Protein AF-A0A8D0L3N1-F1 (afdb_monomer)

Foldseek 3Di:
DDDDDDDDDDPLNVLLVVLVVVVVVCVVPVPDDDDQNAQEKEFECEQFWKWKDFPPDPHTDIHHHGDMDRDDDPDPPDFRKMWMATVVVPPRQTWDIDGLPDFDWDWTWDDDPQKIWIWIWGWDDPDPRHIYIYTHGDDIDHDPPDPDD

Secondary structure (DSSP, 8-state):
-PPPPP----HHHHHHHHHHHHHHHHTT-TTSPPP--SSEEEEEESSS-EEEEETTS---EEE-TT-EEEE--S-SSS--EEEEEEGGGSS--PPPPEESSS-EEEEEEEEETTEEEEEEEEEEE-SSS-EEEEEEEEEEEE-------

Nearest PDB structures (foldseek):
  7u8t-assembly1_B  TM=8.842E-01  e=2.466E-05  Thermochaetoides thermophila
  7u8t-assembly1_A  TM=8.889E-01  e=5.970E-05  Thermochaetoides thermophila
  2i0w-assembly1_A  TM=4.394E-01  e=1.427E-01  Solanum lycopersicum
  1du5-assembly1_B  TM=3.807E-01  e=7.036E-02  Zea mays
  1aun-assembly1_A  TM=4.081E-01  e=2.426E-01  Nicotiana tabacum

Organism: Sphenodon punctatus (NCBI:txid8508)

Mean predicted aligned error: 6.98 Å

Structure (mmCIF, N/CA/C/O backbone):
data_AF-A0A8D0L3N1-F1
#
_entry.id   AF-A0A8D0L3N1-F1
#
loop_
_atom_site.group_PDB
_atom_site.id
_atom_site.type_symbol
_atom_site.label_atom_id
_atom_site.label_alt_id
_atom_site.label_comp_id
_atom_site.label_asym_id
_atom_site.label_entity_id
_atom_site.label_seq_id
_atom_site.pdbx_PDB_ins_code
_atom_site.Cartn_x
_atom_site.Cartn_y
_atom_site.Cartn_z
_atom_site.occupancy
_atom_site.B_iso_or_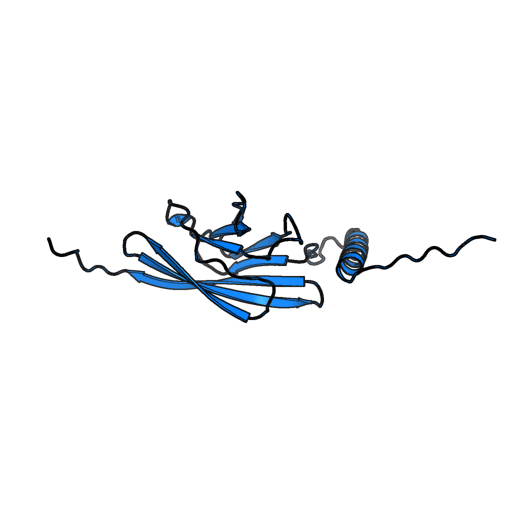equiv
_atom_site.auth_seq_id
_atom_site.auth_comp_id
_atom_site.auth_asym_id
_atom_site.auth_atom_id
_atom_site.pdbx_PDB_model_num
ATOM 1 N N . MET A 1 1 ? 24.326 11.631 -42.834 1.00 70.62 1 MET A N 1
ATOM 2 C CA . MET A 1 1 ? 24.938 11.198 -41.561 1.00 70.62 1 MET A CA 1
ATOM 3 C C . MET A 1 1 ? 23.772 10.957 -40.615 1.00 70.62 1 MET A C 1
ATOM 5 O O . MET A 1 1 ? 22.919 11.829 -40.558 1.00 70.62 1 MET A O 1
ATOM 9 N N . LEU A 1 2 ? 23.622 9.756 -40.051 1.00 72.94 2 LEU A N 1
ATOM 10 C CA . LEU A 1 2 ? 22.527 9.443 -39.121 1.00 72.94 2 LEU A CA 1
ATOM 11 C C . LEU A 1 2 ? 22.964 9.855 -37.717 1.00 72.94 2 LEU A C 1
ATOM 13 O O . LEU A 1 2 ? 24.006 9.391 -37.255 1.00 72.94 2 LEU A O 1
ATOM 17 N N . ASP A 1 3 ? 22.186 10.719 -37.072 1.00 82.12 3 ASP A N 1
ATOM 18 C CA . ASP A 1 3 ? 22.463 11.147 -35.706 1.00 82.12 3 ASP A CA 1
ATOM 19 C C . ASP A 1 3 ? 22.132 10.024 -34.710 1.00 82.12 3 ASP A C 1
ATOM 21 O O . ASP A 1 3 ? 21.130 9.319 -34.878 1.00 82.12 3 ASP A O 1
ATOM 25 N N . PRO A 1 4 ? 22.959 9.824 -33.671 1.00 84.31 4 PRO A N 1
ATOM 26 C CA . PRO A 1 4 ? 22.694 8.813 -32.660 1.00 84.31 4 PRO A CA 1
ATOM 27 C C . PRO A 1 4 ? 21.462 9.178 -31.823 1.00 84.31 4 PRO A C 1
ATOM 29 O O . PRO A 1 4 ? 21.308 10.310 -31.364 1.00 84.31 4 PRO A O 1
ATOM 32 N N . ILE A 1 5 ? 20.608 8.183 -31.575 1.00 88.25 5 ILE A N 1
ATOM 33 C CA . ILE A 1 5 ? 19.487 8.274 -30.635 1.00 88.25 5 ILE A CA 1
ATOM 34 C C . ILE A 1 5 ? 19.916 7.619 -29.323 1.00 88.25 5 ILE A C 1
ATOM 36 O O . ILE A 1 5 ? 20.325 6.458 -29.307 1.00 88.25 5 ILE A O 1
ATOM 40 N N . PHE A 1 6 ? 19.787 8.353 -28.220 1.00 87.06 6 PHE A N 1
ATOM 41 C CA . PHE A 1 6 ? 20.043 7.843 -26.876 1.00 87.06 6 PHE A CA 1
ATOM 42 C C . PHE A 1 6 ? 18.724 7.561 -26.162 1.00 87.06 6 PHE A C 1
ATOM 44 O O . PHE A 1 6 ? 17.829 8.406 -26.136 1.00 87.06 6 PHE A O 1
ATOM 51 N N . ILE A 1 7 ? 18.616 6.378 -25.557 1.00 87.25 7 ILE A N 1
ATOM 52 C CA . ILE A 1 7 ? 17.466 5.970 -24.747 1.00 87.25 7 ILE A CA 1
ATOM 53 C C . ILE A 1 7 ? 17.977 5.654 -23.344 1.00 87.25 7 ILE A C 1
ATOM 55 O O . ILE A 1 7 ? 18.893 4.851 -23.183 1.00 87.25 7 ILE A O 1
ATOM 59 N N . ASN A 1 8 ? 17.375 6.280 -22.334 1.00 87.06 8 ASN A N 1
ATOM 60 C CA . ASN A 1 8 ? 17.705 6.051 -20.931 1.00 87.06 8 ASN A CA 1
ATOM 61 C C . ASN A 1 8 ? 16.582 5.263 -20.255 1.00 87.06 8 ASN A C 1
ATOM 63 O O . ASN A 1 8 ? 15.412 5.627 -20.370 1.00 87.06 8 ASN A O 1
ATOM 67 N N . PHE A 1 9 ? 16.945 4.220 -19.509 1.00 87.50 9 PHE A N 1
ATOM 68 C CA . PHE A 1 9 ? 16.006 3.417 -18.731 1.00 87.50 9 PHE A CA 1
ATOM 69 C C . PHE A 1 9 ? 16.236 3.644 -17.239 1.00 87.50 9 PHE A C 1
ATOM 71 O O . PHE A 1 9 ? 17.346 3.484 -16.737 1.00 87.50 9 PHE A O 1
ATOM 78 N N . GLY A 1 10 ? 15.174 4.008 -16.522 1.00 88.56 10 GLY A N 1
ATOM 79 C CA . GLY A 1 10 ? 15.195 4.069 -15.063 1.00 88.56 10 GLY A CA 1
ATOM 80 C C . GLY A 1 10 ? 15.039 2.685 -14.430 1.00 88.56 10 GLY A C 1
ATOM 81 O O . GLY A 1 10 ? 14.506 1.763 -15.048 1.00 88.56 10 GLY A O 1
ATOM 82 N N . GLN A 1 11 ? 15.422 2.562 -13.159 1.00 87.56 11 GLN A N 1
ATOM 83 C CA . GLN A 1 11 ? 15.322 1.320 -12.377 1.00 87.56 11 GLN A CA 1
ATOM 84 C C . GLN A 1 11 ? 13.919 0.681 -12.398 1.00 87.56 11 GLN A C 1
ATOM 86 O O . GLN A 1 11 ? 13.795 -0.536 -12.488 1.00 87.56 11 GLN A O 1
ATOM 91 N N . HIS A 1 12 ? 12.862 1.500 -12.394 1.00 87.69 12 HIS A N 1
ATOM 92 C CA . HIS A 1 12 ? 11.472 1.043 -12.473 1.00 87.69 12 HIS A CA 1
ATOM 93 C C . HIS A 1 12 ? 11.146 0.403 -13.827 1.00 87.69 12 HIS A C 1
ATOM 95 O O . HIS A 1 12 ? 10.480 -0.622 -13.877 1.00 87.69 12 HIS A O 1
ATOM 101 N N . ALA A 1 13 ? 11.659 0.963 -14.928 1.00 89.94 13 ALA A N 1
ATOM 102 C CA . ALA A 1 13 ? 11.465 0.390 -16.258 1.00 89.94 13 ALA A CA 1
ATOM 103 C C . ALA A 1 13 ? 12.207 -0.947 -16.396 1.00 89.94 13 ALA A C 1
ATOM 105 O O . ALA A 1 13 ? 11.652 -1.910 -16.922 1.00 89.94 13 ALA A O 1
ATOM 106 N N . VAL A 1 14 ? 13.437 -1.020 -15.874 1.00 91.56 14 VAL A N 1
ATOM 107 C CA . VAL A 1 14 ? 14.222 -2.264 -15.840 1.00 91.56 14 VAL A CA 1
ATOM 108 C C . VAL A 1 14 ? 13.497 -3.336 -15.027 1.00 91.56 14 VAL A C 1
ATOM 110 O O . VAL A 1 14 ? 13.390 -4.471 -15.484 1.00 91.56 14 VAL A O 1
ATOM 113 N N . HIS A 1 15 ? 12.953 -2.975 -13.862 1.00 91.69 15 HIS A N 1
ATOM 114 C CA . HIS A 1 15 ? 12.169 -3.887 -13.036 1.00 91.69 15 HIS A CA 1
ATOM 115 C C . HIS A 1 15 ? 10.951 -4.433 -13.778 1.00 91.69 15 HIS A C 1
ATOM 117 O O . HIS A 1 15 ? 10.820 -5.647 -13.891 1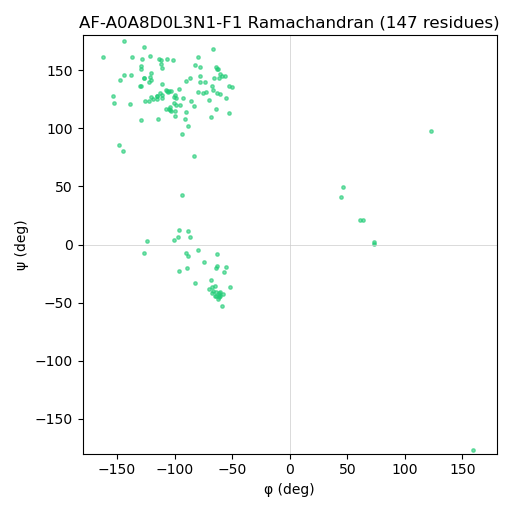.00 91.69 15 HIS A O 1
ATOM 123 N N . SER A 1 16 ? 10.111 -3.563 -14.349 1.00 92.06 16 SER A N 1
ATOM 124 C CA . SER A 1 16 ? 8.914 -3.990 -15.080 1.00 92.06 16 SER A CA 1
ATOM 125 C C . SER A 1 16 ? 9.243 -4.933 -16.239 1.00 92.06 16 SER A C 1
ATOM 127 O O . SER A 1 16 ? 8.558 -5.937 -16.421 1.00 92.06 16 SER A O 1
ATOM 129 N N . LEU A 1 17 ? 10.303 -4.647 -17.006 1.00 93.69 17 LEU A N 1
ATOM 130 C CA . LEU A 1 17 ? 10.747 -5.518 -18.099 1.00 93.69 17 LEU A CA 1
ATOM 131 C C . LEU A 1 17 ? 11.242 -6.871 -17.582 1.00 93.69 17 LEU A C 1
ATOM 133 O O . LEU A 1 17 ? 10.872 -7.909 -18.127 1.00 93.69 17 LEU A O 1
ATOM 137 N N . ASN A 1 18 ? 12.045 -6.870 -16.519 1.00 92.56 18 ASN A N 1
ATOM 138 C CA . ASN A 1 18 ? 12.545 -8.098 -15.915 1.00 92.56 18 ASN A CA 1
ATOM 139 C C . ASN A 1 18 ? 11.400 -8.966 -15.366 1.00 92.56 18 ASN A C 1
ATOM 141 O O . ASN A 1 18 ? 11.344 -10.156 -15.668 1.00 92.56 18 ASN A O 1
ATOM 145 N N . THR A 1 19 ? 10.457 -8.381 -14.622 1.00 92.88 19 THR A N 1
ATOM 146 C CA . THR A 1 1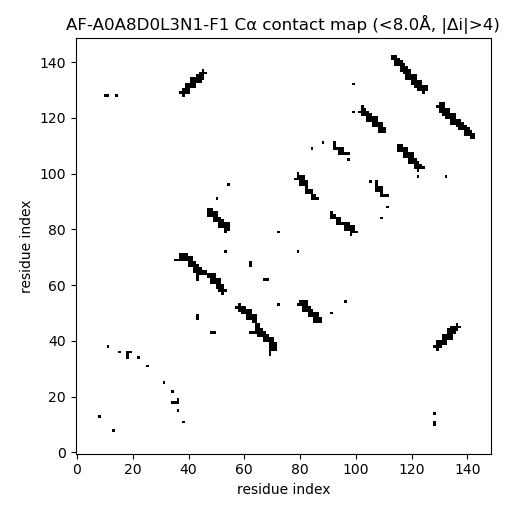9 ? 9.302 -9.111 -14.079 1.00 92.88 19 THR A CA 1
ATOM 147 C C . THR A 1 19 ? 8.390 -9.626 -15.195 1.00 92.88 19 THR A C 1
ATOM 149 O O . THR A 1 19 ? 7.893 -10.743 -15.102 1.00 92.88 19 THR A O 1
ATOM 152 N N . ALA A 1 20 ? 8.226 -8.885 -16.298 1.00 93.88 20 ALA A N 1
ATOM 153 C CA . ALA A 1 20 ? 7.482 -9.363 -17.466 1.00 93.88 20 ALA A CA 1
ATOM 154 C C . ALA A 1 20 ? 8.143 -10.587 -18.127 1.00 93.88 20 ALA A C 1
ATOM 156 O O . ALA A 1 20 ? 7.451 -11.536 -18.498 1.00 93.88 20 ALA A O 1
ATOM 157 N N . ILE A 1 21 ? 9.476 -10.598 -18.242 1.00 94.31 21 ILE A N 1
ATOM 158 C CA . ILE A 1 21 ? 10.222 -11.763 -18.744 1.00 94.31 21 ILE A CA 1
ATOM 159 C C . ILE A 1 21 ? 10.049 -12.958 -17.798 1.00 94.31 21 ILE A C 1
ATOM 161 O O . ILE A 1 21 ? 9.788 -14.065 -18.266 1.00 94.31 21 ILE A O 1
ATOM 165 N N . GLN A 1 22 ? 10.145 -12.744 -16.482 1.00 92.69 22 GLN A N 1
ATOM 166 C CA . GLN A 1 22 ? 9.931 -13.802 -15.487 1.00 92.69 22 GLN A CA 1
ATOM 167 C C . GLN A 1 22 ? 8.509 -14.369 -15.561 1.00 92.69 22 GLN A C 1
ATOM 169 O O . GLN A 1 22 ? 8.341 -15.584 -15.602 1.00 92.69 22 GLN A O 1
ATOM 174 N N . ALA A 1 23 ? 7.494 -13.509 -15.664 1.00 93.06 23 ALA A N 1
ATOM 175 C CA . ALA A 1 23 ? 6.102 -13.924 -15.814 1.00 93.06 23 ALA A CA 1
ATOM 176 C C . ALA A 1 23 ? 5.885 -14.747 -17.092 1.00 93.06 23 ALA A C 1
ATOM 178 O O . ALA A 1 23 ? 5.208 -15.771 -17.073 1.00 93.06 23 ALA A O 1
ATOM 179 N N . TRP A 1 24 ? 6.519 -14.349 -18.201 1.00 93.75 24 TRP A N 1
ATOM 180 C CA . TRP A 1 24 ? 6.479 -15.127 -19.438 1.00 93.75 24 TRP A CA 1
ATOM 181 C C . TRP A 1 24 ? 7.095 -16.521 -19.269 1.00 93.75 24 TRP A C 1
ATOM 183 O O . TRP A 1 24 ? 6.555 -17.503 -19.776 1.00 93.75 24 TRP A O 1
ATOM 193 N N . GLN A 1 25 ? 8.216 -16.618 -18.553 1.00 92.00 25 GLN A N 1
ATOM 194 C CA . GLN A 1 25 ? 8.879 -17.892 -18.268 1.00 92.00 25 GLN A CA 1
ATOM 195 C C . GLN A 1 25 ? 8.047 -18.777 -17.329 1.00 92.00 25 GLN A C 1
ATOM 197 O O . GLN A 1 25 ? 7.984 -19.988 -17.540 1.00 92.00 25 GLN A O 1
ATOM 202 N N . GLN A 1 26 ? 7.354 -18.188 -16.349 1.00 93.12 26 GLN A N 1
ATOM 203 C CA . GLN A 1 26 ? 6.475 -18.910 -15.421 1.00 93.12 26 GLN A CA 1
ATOM 204 C C . GLN A 1 26 ? 5.277 -19.584 -16.095 1.00 93.12 26 GLN A C 1
ATOM 206 O O . GLN A 1 26 ? 4.753 -20.548 -15.548 1.00 93.12 26 GLN A O 1
ATOM 211 N N . ASN A 1 27 ? 4.895 -19.193 -17.316 1.00 89.00 27 ASN A N 1
ATOM 212 C CA . ASN A 1 27 ? 3.901 -19.946 -18.093 1.00 89.00 27 ASN A CA 1
ATOM 213 C C . ASN A 1 27 ? 4.289 -21.428 -18.291 1.00 89.00 27 ASN A C 1
ATOM 215 O O . ASN A 1 27 ? 3.432 -22.248 -18.608 1.00 89.00 27 ASN A O 1
ATOM 219 N N . GLN A 1 28 ? 5.571 -21.775 -18.124 1.00 91.25 28 GLN A N 1
ATOM 220 C CA . GLN A 1 28 ? 6.080 -23.147 -18.196 1.00 91.25 28 GLN A CA 1
ATOM 221 C C . GLN A 1 28 ? 6.078 -23.884 -16.842 1.00 91.25 28 GLN A C 1
ATOM 223 O O . GLN A 1 28 ? 6.371 -25.075 -16.815 1.00 91.25 28 GLN A O 1
ATOM 228 N N . CYS A 1 29 ? 5.780 -23.199 -15.733 1.00 91.25 29 CYS A N 1
ATOM 229 C CA . CYS A 1 29 ? 5.791 -23.740 -14.370 1.00 91.25 29 CYS A CA 1
ATOM 230 C C . CYS A 1 29 ? 4.664 -23.102 -13.529 1.00 91.25 29 CYS A C 1
ATOM 232 O O . CYS A 1 29 ? 4.915 -22.154 -12.779 1.00 91.25 29 CYS A O 1
ATOM 234 N N . PRO A 1 30 ? 3.413 -23.581 -13.666 1.00 83.31 30 PRO A N 1
ATOM 235 C CA . PRO A 1 30 ? 2.257 -23.012 -12.972 1.00 83.31 30 PRO A CA 1
ATOM 236 C C . PRO A 1 30 ? 2.312 -23.136 -11.443 1.00 83.31 30 PRO A C 1
ATOM 238 O O . PRO A 1 30 ? 1.602 -22.410 -10.756 1.00 83.31 30 PRO A O 1
ATOM 241 N N . GLU A 1 31 ? 3.124 -24.051 -10.904 1.00 90.56 31 GLU A N 1
ATOM 242 C CA . GLU A 1 31 ? 3.304 -24.234 -9.458 1.00 90.56 31 GLU A CA 1
ATOM 243 C C . GLU A 1 31 ? 4.265 -23.215 -8.824 1.00 90.56 31 GLU A C 1
ATOM 245 O O . GLU A 1 31 ? 4.463 -23.234 -7.608 1.00 90.56 31 GLU A O 1
ATOM 250 N N . ALA A 1 32 ? 4.898 -22.353 -9.626 1.00 89.25 32 ALA A N 1
ATOM 251 C CA . ALA A 1 32 ? 5.802 -21.329 -9.122 1.00 89.25 32 ALA A CA 1
ATOM 252 C C . ALA A 1 32 ? 5.073 -20.295 -8.243 1.00 89.25 32 ALA A C 1
ATOM 254 O O . ALA A 1 32 ? 3.885 -20.026 -8.412 1.00 89.25 32 ALA A O 1
ATOM 255 N N . GLU A 1 33 ? 5.811 -19.682 -7.313 1.00 86.75 33 GLU A N 1
ATOM 256 C CA . GLU A 1 33 ? 5.286 -18.602 -6.472 1.00 86.75 33 GLU A CA 1
ATOM 257 C C . GLU A 1 33 ? 4.826 -17.397 -7.310 1.00 86.75 33 GLU A C 1
ATOM 259 O O . GLU A 1 33 ? 5.414 -17.067 -8.347 1.00 86.75 33 GLU A O 1
ATOM 264 N N . GLU A 1 34 ? 3.779 -16.719 -6.833 1.00 86.88 34 GLU A N 1
ATOM 265 C CA . GLU A 1 34 ? 3.219 -15.540 -7.491 1.00 86.88 34 GLU A CA 1
ATOM 266 C C . GLU A 1 34 ? 4.242 -14.395 -7.544 1.00 86.88 34 GLU A C 1
ATOM 268 O O . GLU A 1 34 ? 4.839 -14.009 -6.535 1.00 86.88 34 GLU A O 1
ATOM 273 N N . LEU A 1 35 ? 4.421 -13.810 -8.731 1.00 89.75 35 LEU A N 1
ATOM 274 C CA . LEU A 1 35 ? 5.288 -12.650 -8.911 1.00 89.75 35 LEU A CA 1
ATOM 275 C C . LEU A 1 35 ? 4.620 -11.359 -8.434 1.00 89.75 35 LEU A C 1
ATOM 277 O O . LEU A 1 35 ? 3.458 -11.068 -8.724 1.00 89.75 35 LEU A O 1
ATOM 281 N N . VAL A 1 36 ? 5.423 -10.514 -7.790 1.00 91.19 36 VAL A N 1
ATOM 282 C CA . VAL A 1 36 ? 5.040 -9.144 -7.452 1.00 91.19 36 VAL A CA 1
ATOM 283 C C . VAL A 1 36 ? 5.451 -8.212 -8.590 1.00 91.19 36 VAL A C 1
ATOM 285 O O . VAL A 1 36 ? 6.633 -7.914 -8.768 1.00 91.19 36 VAL A O 1
ATOM 288 N N . PHE A 1 37 ? 4.465 -7.728 -9.341 1.00 91.69 37 PHE A N 1
ATOM 289 C CA . PHE A 1 37 ? 4.639 -6.788 -10.451 1.00 91.69 37 PHE A CA 1
ATOM 290 C C . PHE A 1 37 ? 4.747 -5.340 -9.980 1.00 91.69 37 PHE A C 1
ATOM 292 O O . PHE A 1 37 ? 5.428 -4.523 -10.601 1.00 91.69 37 PHE A O 1
ATOM 299 N N . SER A 1 38 ? 4.052 -5.000 -8.898 1.00 93.06 38 SER A N 1
ATOM 300 C CA . SER A 1 38 ? 4.016 -3.634 -8.390 1.00 93.06 38 SER A CA 1
ATOM 301 C C . SER A 1 38 ? 5.281 -3.255 -7.617 1.00 93.06 38 SER A C 1
ATOM 303 O O . SER A 1 38 ? 5.933 -4.072 -6.965 1.00 93.06 38 SER A O 1
ATOM 305 N N . HIS A 1 39 ? 5.594 -1.958 -7.621 1.00 93.25 39 HIS A N 1
ATOM 306 C CA . HIS A 1 39 ? 6.657 -1.394 -6.783 1.00 93.25 39 HIS A CA 1
ATOM 307 C C . HIS A 1 39 ? 6.263 -1.276 -5.305 1.00 93.25 39 HIS A C 1
ATOM 309 O O . HIS A 1 39 ? 7.122 -1.078 -4.452 1.00 93.25 39 HIS A O 1
ATOM 315 N N . PHE A 1 40 ? 4.976 -1.381 -4.989 1.00 95.25 40 PHE A N 1
ATOM 316 C CA . PHE A 1 40 ? 4.465 -1.294 -3.631 1.00 95.25 40 PHE A CA 1
ATOM 317 C C . PHE A 1 40 ? 3.557 -2.484 -3.359 1.00 95.25 40 PHE A C 1
ATOM 319 O O . PHE A 1 40 ? 2.720 -2.828 -4.191 1.00 95.25 40 PHE A O 1
ATOM 326 N N . VAL A 1 41 ? 3.702 -3.083 -2.182 1.00 96.88 41 VAL A N 1
ATOM 327 C CA . VAL A 1 41 ? 2.767 -4.084 -1.665 1.00 96.88 41 VAL A CA 1
ATOM 328 C C . VAL A 1 41 ? 2.304 -3.633 -0.293 1.00 96.88 41 VAL A C 1
ATOM 330 O O . VAL A 1 41 ? 3.125 -3.391 0.591 1.00 96.88 41 VAL A O 1
ATOM 333 N N . ILE A 1 42 ? 0.993 -3.507 -0.119 1.00 97.94 42 ILE A N 1
ATOM 334 C CA . ILE A 1 42 ? 0.372 -3.135 1.152 1.00 97.94 42 ILE A CA 1
ATOM 335 C C . ILE A 1 42 ? -0.144 -4.413 1.810 1.00 97.94 42 ILE A C 1
ATOM 337 O O . ILE A 1 42 ? -0.933 -5.135 1.215 1.00 97.94 42 ILE A O 1
ATOM 341 N N . CYS A 1 43 ? 0.314 -4.708 3.021 1.00 97.56 43 CYS A N 1
ATOM 342 C CA . CYS A 1 43 ? 0.007 -5.919 3.772 1.00 97.56 43 CYS A CA 1
ATOM 343 C C . CYS A 1 43 ? -0.783 -5.564 5.031 1.00 97.56 43 CYS A C 1
ATOM 345 O O . CYS A 1 43 ? -0.324 -4.770 5.853 1.00 97.56 43 CYS A O 1
ATOM 347 N N . ASN A 1 44 ? -1.945 -6.181 5.208 1.00 97.44 44 ASN A N 1
ATOM 348 C CA . ASN A 1 44 ? -2.734 -6.070 6.426 1.00 97.44 44 ASN A CA 1
ATOM 349 C C . ASN A 1 44 ? -2.390 -7.227 7.368 1.00 97.44 44 ASN A C 1
ATOM 351 O O . ASN A 1 44 ? -2.969 -8.301 7.276 1.00 97.44 44 ASN A O 1
ATOM 355 N N . ASP A 1 45 ? -1.473 -6.986 8.298 1.00 96.75 45 ASP A N 1
ATOM 356 C CA . ASP A 1 45 ? -1.112 -7.898 9.390 1.00 96.75 45 ASP A CA 1
ATOM 357 C C . ASP A 1 45 ? -1.920 -7.562 10.663 1.00 96.75 45 ASP A C 1
ATOM 359 O O . ASP A 1 45 ? -1.413 -7.449 11.784 1.00 96.75 45 ASP A O 1
ATOM 363 N N . THR A 1 46 ? -3.210 -7.285 10.475 1.00 93.69 46 THR A N 1
ATOM 364 C CA . THR A 1 46 ? -4.179 -7.054 11.548 1.00 93.69 46 THR A CA 1
ATOM 365 C C . THR A 1 46 ? -5.318 -8.067 11.453 1.00 93.69 46 THR A C 1
ATOM 367 O O . THR A 1 46 ? -5.540 -8.671 10.404 1.00 93.69 46 THR A O 1
ATOM 370 N N . GLN A 1 47 ? -6.075 -8.219 12.543 1.00 91.75 47 GLN A N 1
ATOM 371 C CA . GLN A 1 47 ? -7.294 -9.041 12.584 1.00 91.75 47 GLN A CA 1
ATOM 372 C C . GLN A 1 47 ? -8.553 -8.279 12.144 1.00 91.75 47 GLN A C 1
ATOM 374 O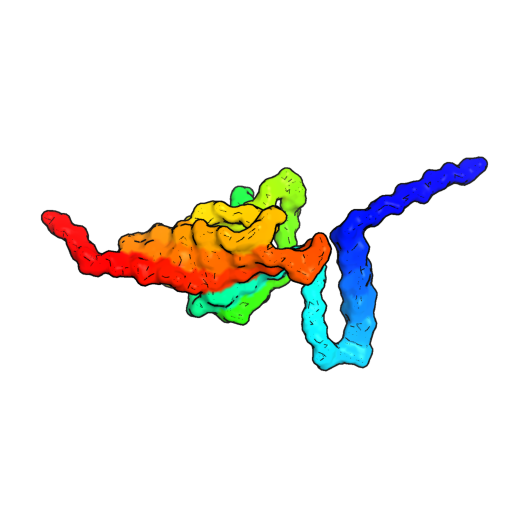 O . GLN A 1 47 ? -9.661 -8.794 12.250 1.00 91.75 47 GLN A O 1
ATOM 379 N N . GLU A 1 48 ? -8.392 -7.049 11.661 1.00 91.50 48 GLU A N 1
ATOM 380 C CA . GLU A 1 48 ? -9.480 -6.197 11.202 1.00 91.50 48 GLU A CA 1
ATOM 381 C C . GLU A 1 48 ? -9.398 -6.032 9.686 1.00 91.50 48 GLU A C 1
ATOM 383 O O . GLU A 1 48 ? -8.320 -6.064 9.088 1.00 91.50 48 GLU A O 1
ATOM 388 N N . THR A 1 49 ? -10.540 -5.807 9.042 1.00 94.75 49 THR A N 1
ATOM 389 C CA . THR A 1 49 ? -10.520 -5.310 7.663 1.00 94.75 49 THR A CA 1
ATOM 390 C C . THR A 1 49 ? -10.150 -3.832 7.685 1.00 94.75 49 THR A C 1
ATOM 392 O O . THR A 1 49 ? -10.718 -3.046 8.448 1.00 94.75 49 THR A O 1
ATOM 395 N N . LEU A 1 50 ? -9.185 -3.453 6.855 1.00 95.69 50 LEU A N 1
ATOM 396 C CA . LEU A 1 50 ? -8.722 -2.080 6.727 1.00 95.69 50 LEU A CA 1
ATOM 397 C C . LEU A 1 50 ? -9.223 -1.477 5.421 1.00 95.69 50 LEU A C 1
ATOM 399 O O . LEU A 1 50 ? -9.520 -2.185 4.459 1.00 95.69 50 LEU A O 1
ATOM 403 N N . ARG A 1 51 ? -9.247 -0.151 5.370 1.00 96.56 51 ARG A N 1
ATOM 404 C CA . ARG A 1 51 ? -9.216 0.587 4.111 1.00 96.56 51 ARG A CA 1
ATOM 405 C C . ARG A 1 51 ? -8.002 1.487 4.092 1.00 96.56 51 ARG A C 1
ATOM 407 O O . ARG A 1 51 ? -7.602 2.000 5.137 1.00 96.56 51 ARG A O 1
ATOM 414 N N . PHE A 1 52 ? -7.445 1.708 2.916 1.00 97.44 52 PHE A N 1
ATOM 415 C CA . PHE A 1 52 ? -6.371 2.671 2.713 1.00 97.44 52 PHE A CA 1
ATOM 416 C C . PHE A 1 52 ? -6.607 3.480 1.435 1.00 97.44 52 PHE A C 1
ATOM 418 O O . PHE A 1 52 ? -7.384 3.078 0.566 1.00 97.44 52 PHE A O 1
ATOM 425 N N . GLY A 1 53 ? -5.934 4.622 1.333 1.00 97.31 53 GLY A N 1
ATOM 426 C CA . GLY A 1 53 ? -6.032 5.514 0.181 1.00 97.31 53 GLY A CA 1
ATOM 427 C C . GLY A 1 53 ? -4.875 6.504 0.109 1.00 97.31 53 GLY A C 1
ATOM 428 O O . GLY A 1 53 ? -4.171 6.727 1.101 1.00 97.31 53 GLY A O 1
ATOM 429 N N . GLN A 1 54 ? -4.670 7.086 -1.074 1.00 97.06 54 GLN A N 1
ATOM 430 C CA . GLN A 1 54 ? -3.748 8.213 -1.263 1.00 97.06 54 GLN A CA 1
ATOM 431 C C . GLN A 1 54 ? -4.381 9.454 -0.657 1.00 97.06 54 GLN A C 1
ATOM 433 O O . GLN A 1 54 ? -5.534 9.784 -0.954 1.00 97.06 54 GLN A O 1
ATOM 438 N N . VAL A 1 55 ? -3.608 10.167 0.155 1.00 95.94 55 VAL A N 1
ATOM 439 C CA . VAL A 1 55 ? -4.032 11.464 0.687 1.00 95.94 55 VAL A CA 1
ATOM 440 C C . VAL A 1 55 ? -4.321 12.421 -0.475 1.00 95.94 55 VAL A C 1
ATOM 442 O O . VAL A 1 55 ? -3.687 12.343 -1.526 1.00 95.94 55 VAL A O 1
ATOM 445 N N . ASP A 1 56 ? -5.316 13.289 -0.290 1.00 94.19 56 ASP A N 1
ATOM 446 C CA . ASP A 1 56 ? -5.830 14.224 -1.302 1.00 94.19 56 ASP A CA 1
ATOM 447 C C . ASP A 1 56 ? -6.470 13.556 -2.533 1.00 94.19 56 ASP A C 1
ATOM 449 O O . ASP A 1 56 ? -6.625 14.171 -3.590 1.00 94.19 56 ASP A O 1
ATOM 453 N N . THR A 1 57 ? -6.896 12.298 -2.393 1.00 94.69 57 THR A N 1
ATOM 454 C CA . THR A 1 57 ? -7.692 11.591 -3.399 1.00 94.69 57 THR A CA 1
ATOM 455 C C . THR A 1 57 ? -8.966 11.006 -2.793 1.00 94.69 57 THR A C 1
ATOM 457 O O . THR A 1 57 ? -9.151 10.980 -1.579 1.00 94.69 57 THR A O 1
ATOM 460 N N . ASP A 1 58 ? -9.856 10.526 -3.655 1.00 94.62 58 ASP A N 1
ATOM 461 C CA . ASP A 1 58 ? -11.051 9.763 -3.291 1.00 94.62 58 ASP A CA 1
ATOM 462 C C . ASP A 1 58 ? -10.787 8.248 -3.202 1.00 94.62 58 ASP A C 1
ATOM 464 O O . ASP A 1 58 ? -11.726 7.451 -3.164 1.00 94.62 58 ASP A O 1
ATOM 468 N N . GLU A 1 59 ? -9.518 7.828 -3.217 1.00 95.75 59 GLU A N 1
ATOM 469 C CA . GLU A 1 59 ? -9.176 6.415 -3.195 1.00 95.75 59 GLU A CA 1
ATOM 470 C C . GLU A 1 59 ? -9.558 5.761 -1.866 1.00 95.75 59 GLU A C 1
ATOM 472 O O . GLU A 1 59 ? -9.275 6.265 -0.781 1.00 95.75 59 GLU A O 1
ATOM 477 N N . ASN A 1 60 ? -10.200 4.601 -1.970 1.00 95.12 60 ASN A N 1
ATOM 478 C CA . ASN A 1 60 ? -10.656 3.836 -0.827 1.00 95.12 60 ASN A CA 1
ATOM 479 C C . ASN A 1 60 ? -10.607 2.342 -1.166 1.00 95.12 60 ASN A C 1
ATOM 481 O O . ASN A 1 60 ? -11.587 1.756 -1.633 1.00 95.12 60 ASN A O 1
ATOM 485 N N . VAL A 1 61 ? -9.434 1.743 -0.973 1.00 97.44 61 VAL A N 1
ATOM 486 C CA . VAL A 1 61 ? -9.185 0.328 -1.254 1.00 97.44 61 VAL A CA 1
ATOM 487 C C . VAL A 1 61 ? -9.430 -0.486 0.008 1.00 97.44 61 VAL A C 1
ATOM 489 O O . VAL A 1 61 ? -8.840 -0.211 1.051 1.00 97.44 61 VAL A O 1
ATOM 492 N N . LEU A 1 62 ? -10.290 -1.501 -0.091 1.00 97.31 62 LEU A N 1
ATOM 493 C CA . LEU A 1 62 ? -10.551 -2.454 0.986 1.00 97.31 62 LEU A CA 1
ATOM 494 C C . LEU A 1 62 ? -9.439 -3.509 1.036 1.00 97.31 62 LEU A C 1
ATOM 496 O O . LEU A 1 62 ? -9.115 -4.117 0.018 1.00 97.31 62 LEU A O 1
ATOM 500 N N . LEU A 1 63 ? -8.899 -3.763 2.226 1.00 97.62 63 LEU A N 1
ATOM 501 C CA . LEU A 1 63 ? -7.869 -4.767 2.461 1.00 97.62 63 LEU A CA 1
ATOM 502 C C . LEU A 1 63 ? -8.268 -5.679 3.617 1.00 97.62 63 LEU A C 1
ATOM 504 O O . LEU A 1 63 ? -8.244 -5.286 4.786 1.00 97.62 63 LEU A O 1
ATOM 508 N N . VAL A 1 64 ? -8.637 -6.911 3.277 1.00 97.06 64 VAL A N 1
ATOM 509 C CA . VAL A 1 64 ? -9.058 -7.933 4.243 1.00 97.06 64 VAL A CA 1
ATOM 510 C C . VAL A 1 64 ? -7.906 -8.278 5.192 1.00 97.06 64 VAL A C 1
ATOM 512 O O . VAL A 1 64 ? -6.731 -8.141 4.850 1.00 97.06 64 VAL A O 1
ATOM 515 N N . SER A 1 65 ? -8.255 -8.691 6.410 1.00 95.44 65 SER A N 1
ATOM 516 C CA . SER A 1 65 ? -7.315 -9.197 7.413 1.00 95.44 65 SER A CA 1
ATOM 517 C C . SER A 1 65 ? -6.397 -10.281 6.832 1.00 95.44 65 SER A C 1
ATOM 519 O O . SER A 1 65 ? -6.865 -11.164 6.114 1.00 95.44 65 SER A O 1
ATOM 521 N N . LEU A 1 66 ? -5.099 -10.204 7.136 1.00 95.75 66 LEU A N 1
ATOM 522 C CA . LEU A 1 66 ? -4.050 -11.142 6.706 1.00 95.75 66 LEU A CA 1
ATOM 523 C C . LEU A 1 66 ? -3.851 -11.250 5.184 1.00 95.75 66 LEU A C 1
ATOM 525 O O . LEU A 1 66 ? -3.293 -12.234 4.705 1.00 95.75 66 LEU A O 1
ATOM 529 N N . HIS A 1 67 ? -4.284 -10.243 4.421 1.00 97.00 67 HIS A N 1
ATOM 530 C CA . HIS A 1 67 ? -4.091 -10.184 2.970 1.00 97.00 67 HIS A CA 1
ATOM 531 C C . HIS A 1 67 ? -3.126 -9.069 2.560 1.00 97.00 67 HIS A C 1
ATOM 533 O O . HIS A 1 67 ? -2.899 -8.093 3.285 1.00 97.00 67 HIS A O 1
ATOM 539 N N . SER A 1 68 ? -2.569 -9.213 1.360 1.00 96.62 68 SER A N 1
ATOM 540 C CA . SER A 1 68 ? -1.743 -8.210 0.700 1.00 96.62 68 SER A CA 1
ATOM 541 C C . SER A 1 68 ? -2.427 -7.657 -0.552 1.00 96.62 68 SER A C 1
ATOM 543 O O . SER A 1 68 ? -3.341 -8.260 -1.112 1.00 96.62 68 SER A O 1
ATOM 545 N N . HIS A 1 69 ? -1.987 -6.479 -0.982 1.00 97.50 69 HIS A N 1
ATOM 546 C CA . HIS A 1 69 ? -2.464 -5.817 -2.184 1.00 97.50 69 HIS A CA 1
ATOM 547 C C . HIS A 1 69 ? -1.290 -5.194 -2.938 1.00 97.50 69 HIS A C 1
ATOM 549 O O . HIS A 1 69 ? -0.574 -4.346 -2.397 1.00 97.50 69 HIS A O 1
ATOM 555 N N . GLN A 1 70 ? -1.093 -5.622 -4.185 1.00 96.38 70 GLN A N 1
ATOM 556 C CA . GLN A 1 70 ? -0.141 -5.008 -5.109 1.00 96.38 70 GLN A CA 1
ATOM 557 C C . GLN A 1 70 ? -0.665 -3.627 -5.516 1.00 96.38 70 GLN A C 1
ATOM 559 O O . GLN A 1 70 ? -1.799 -3.504 -5.969 1.00 96.38 70 GLN A O 1
ATOM 564 N N . TYR A 1 71 ? 0.135 -2.584 -5.310 1.00 96.44 71 TYR A N 1
ATOM 565 C CA . TYR A 1 71 ? -0.351 -1.210 -5.301 1.00 96.44 71 TYR A CA 1
ATOM 566 C C . TYR A 1 71 ? 0.457 -0.273 -6.200 1.00 96.44 71 TYR A C 1
ATOM 568 O O . TYR A 1 71 ? 1.653 -0.457 -6.446 1.00 96.44 71 TYR A O 1
ATOM 576 N N . SER A 1 72 ? -0.199 0.763 -6.718 1.00 94.00 72 SER A N 1
ATOM 577 C CA . SER A 1 72 ? 0.420 1.781 -7.564 1.00 94.00 72 SER A CA 1
ATOM 578 C C . SER A 1 72 ? -0.181 3.153 -7.302 1.00 94.00 72 SER A C 1
ATOM 580 O O . SER A 1 72 ? -1.368 3.298 -7.030 1.00 94.00 72 SER A O 1
ATOM 582 N N . TRP A 1 73 ? 0.665 4.172 -7.406 1.00 94.12 73 TRP A N 1
ATOM 583 C CA . TRP A 1 73 ? 0.273 5.560 -7.210 1.00 94.12 73 TRP A CA 1
ATOM 584 C C . TRP A 1 73 ? -0.440 6.094 -8.449 1.00 94.12 73 TRP A C 1
ATOM 586 O O . TRP A 1 73 ? -0.056 5.776 -9.574 1.00 94.12 73 TRP A O 1
ATOM 596 N N . ARG A 1 74 ? -1.439 6.962 -8.256 1.00 92.06 74 ARG A N 1
ATOM 597 C CA . ARG A 1 74 ? -2.096 7.655 -9.381 1.00 92.06 74 ARG A CA 1
ATOM 598 C C . ARG A 1 74 ? -1.155 8.663 -10.038 1.00 92.06 74 ARG A C 1
ATOM 600 O O . ARG A 1 74 ? -1.259 8.941 -11.229 1.00 92.06 74 ARG A O 1
ATOM 607 N N . SER A 1 75 ? -0.250 9.236 -9.248 1.00 88.06 75 SER A N 1
ATOM 608 C CA . SER A 1 75 ? 0.722 10.230 -9.684 1.00 88.06 75 SER A CA 1
ATOM 609 C C . SER A 1 75 ? 2.011 10.094 -8.888 1.00 88.06 75 SER A C 1
ATOM 611 O O . SER A 1 75 ? 1.989 9.903 -7.677 1.00 88.06 75 SER A O 1
ATOM 613 N N . HIS A 1 76 ? 3.140 10.271 -9.570 1.00 85.69 76 HIS A N 1
ATOM 614 C CA . HIS A 1 76 ? 4.462 10.366 -8.944 1.00 85.69 76 HIS A CA 1
ATOM 615 C C . HIS A 1 76 ? 4.918 11.820 -8.734 1.00 85.69 76 HIS A C 1
ATOM 617 O O . HIS A 1 76 ? 6.068 12.057 -8.382 1.00 85.69 76 HIS A O 1
ATOM 623 N N . LYS A 1 77 ? 4.044 12.804 -8.996 1.00 88.25 77 LYS A N 1
ATOM 624 C CA . LYS A 1 77 ? 4.350 14.238 -8.834 1.00 88.25 77 LYS A CA 1
ATOM 625 C C . LYS A 1 77 ? 4.039 14.766 -7.433 1.00 88.25 77 LYS A C 1
ATOM 627 O O . LYS A 1 77 ? 4.530 15.828 -7.068 1.00 88.25 77 LYS A O 1
ATOM 632 N N . SER A 1 78 ? 3.193 14.062 -6.688 1.00 88.12 78 SER A N 1
ATOM 633 C CA . SER A 1 78 ? 2.786 14.402 -5.326 1.00 88.12 78 SER A CA 1
ATOM 634 C C . SER A 1 78 ? 3.542 13.552 -4.302 1.00 88.12 78 SER A C 1
ATOM 636 O O . SER A 1 78 ? 4.023 12.468 -4.647 1.00 88.12 78 SER A O 1
ATOM 638 N N . PRO A 1 79 ? 3.630 14.009 -3.040 1.00 91.81 79 PRO A N 1
ATOM 639 C CA . PRO A 1 79 ? 4.119 13.183 -1.944 1.00 91.81 79 PRO A CA 1
ATOM 640 C C . PRO A 1 79 ? 3.372 11.846 -1.869 1.00 91.81 79 PRO A C 1
ATOM 642 O O . PRO A 1 79 ? 2.145 11.808 -1.977 1.00 91.81 79 PRO A O 1
ATOM 645 N N . GLN A 1 80 ? 4.107 10.753 -1.665 1.00 94.75 80 GLN A N 1
ATOM 646 C CA . GLN A 1 80 ? 3.538 9.409 -1.572 1.00 94.75 80 GLN A CA 1
ATOM 647 C C . GLN A 1 80 ? 3.040 9.161 -0.146 1.00 94.75 80 GLN A C 1
ATOM 649 O O . GLN A 1 80 ? 3.696 8.508 0.672 1.00 94.75 80 GLN A O 1
ATOM 654 N N . LEU A 1 81 ? 1.890 9.761 0.163 1.00 96.69 81 LEU A N 1
ATOM 655 C CA . LEU A 1 81 ? 1.254 9.697 1.472 1.00 96.69 81 LEU A CA 1
ATOM 656 C C . LEU A 1 81 ? 0.022 8.797 1.444 1.00 96.69 81 LEU A C 1
ATOM 658 O O . LEU A 1 81 ? -0.852 8.945 0.590 1.00 96.69 81 LEU A O 1
ATOM 662 N N . LEU A 1 82 ? -0.059 7.906 2.427 1.00 97.44 82 LEU A N 1
ATOM 663 C CA . LEU A 1 82 ? -1.225 7.071 2.676 1.00 97.44 82 LEU A CA 1
ATOM 664 C C . LEU A 1 82 ? -1.908 7.476 3.981 1.00 97.44 82 LEU A C 1
ATOM 666 O O . LEU A 1 82 ? -1.282 7.987 4.913 1.00 97.44 82 LEU A O 1
ATOM 670 N N . HIS A 1 83 ? -3.195 7.174 4.056 1.00 96.88 83 HIS A N 1
ATOM 671 C CA . HIS A 1 83 ? -3.963 7.118 5.294 1.00 96.88 83 HIS A CA 1
ATOM 672 C C . HIS A 1 83 ? -4.716 5.788 5.379 1.00 96.88 83 HIS A C 1
ATOM 674 O O . HIS A 1 83 ? -4.990 5.150 4.363 1.00 96.88 83 HIS A O 1
ATOM 680 N N . ILE A 1 84 ? -5.008 5.334 6.597 1.00 95.94 84 ILE A N 1
ATOM 681 C CA . ILE A 1 84 ? -5.670 4.046 6.841 1.00 95.94 84 ILE A CA 1
ATOM 682 C C . ILE A 1 84 ? -6.891 4.279 7.722 1.00 95.94 84 ILE A C 1
ATOM 684 O O . ILE A 1 84 ? -6.847 5.107 8.629 1.00 95.94 84 ILE A O 1
ATOM 688 N N . CYS A 1 85 ? -7.973 3.545 7.493 1.00 94.31 85 CYS A N 1
ATOM 689 C CA . CYS A 1 85 ? -9.069 3.437 8.446 1.00 94.31 85 CYS A CA 1
ATOM 690 C C . CYS A 1 85 ? -9.428 1.973 8.727 1.00 94.31 85 CYS A C 1
ATOM 692 O O . CYS A 1 85 ? -9.084 1.069 7.966 1.00 94.31 85 CYS A O 1
ATOM 694 N N . ILE A 1 86 ? -10.092 1.741 9.861 1.00 92.44 86 ILE A N 1
ATOM 695 C CA . ILE A 1 86 ? -10.569 0.418 10.279 1.00 92.44 86 ILE A CA 1
ATOM 696 C C . ILE A 1 86 ? -12.025 0.284 9.835 1.00 92.44 86 ILE A C 1
ATOM 698 O O . ILE A 1 86 ? -12.874 1.068 10.267 1.00 92.44 86 ILE A O 1
ATOM 702 N N . GLU A 1 87 ? -12.321 -0.709 8.995 1.00 91.62 87 GLU A N 1
ATOM 703 C CA . GLU A 1 87 ? -13.645 -0.870 8.383 1.00 91.62 87 GLU A CA 1
ATOM 704 C C . GLU A 1 87 ? -14.740 -1.081 9.432 1.00 91.62 87 GLU A C 1
ATOM 706 O O . GLU A 1 87 ? -15.791 -0.439 9.398 1.00 91.62 87 GLU A O 1
ATOM 711 N N . GLY A 1 88 ? -14.458 -1.917 10.436 1.00 86.00 88 GLY A N 1
ATOM 712 C CA . GLY A 1 88 ? -15.407 -2.279 11.491 1.00 86.00 88 GLY A CA 1
ATOM 713 C C . GLY A 1 88 ? -15.874 -1.117 12.380 1.00 86.00 88 GLY A C 1
ATOM 714 O O . GLY A 1 88 ? -16.770 -1.300 13.201 1.00 86.00 88 G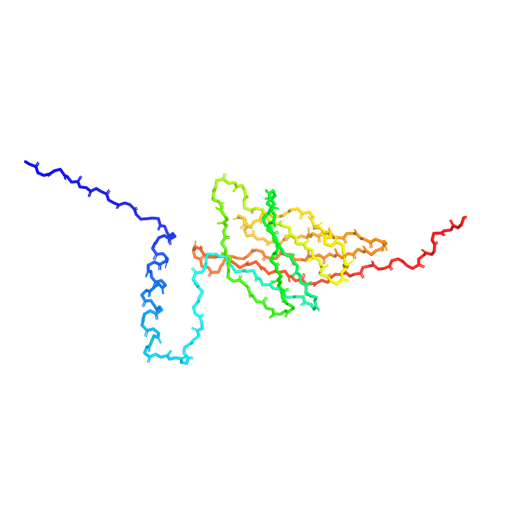LY A O 1
ATOM 715 N N . TRP A 1 89 ? -15.290 0.081 12.253 1.00 85.69 89 TRP A N 1
ATOM 716 C CA . TRP A 1 89 ? -15.686 1.260 13.035 1.00 85.69 89 TRP A CA 1
ATOM 717 C C . TRP A 1 89 ? -16.818 2.071 12.382 1.00 85.69 89 TRP A C 1
ATOM 719 O O . TRP A 1 89 ? -17.396 2.942 13.034 1.00 85.69 89 TRP A O 1
ATOM 729 N N . GLY A 1 90 ? -17.175 1.768 11.127 1.00 77.69 90 GLY A N 1
ATOM 730 C CA . GLY A 1 90 ? -18.403 2.239 10.472 1.00 77.69 90 GLY A CA 1
ATOM 731 C C . GLY A 1 90 ? -18.446 3.718 10.065 1.00 77.69 90 GLY A C 1
ATOM 732 O O . GLY A 1 90 ? -19.455 4.163 9.530 1.00 77.69 90 GLY A O 1
ATOM 733 N N . ASN A 1 91 ? -17.385 4.494 10.306 1.00 77.56 91 ASN A N 1
ATOM 734 C CA . ASN A 1 91 ? -17.304 5.918 9.951 1.00 77.56 91 ASN A CA 1
ATOM 735 C C . ASN A 1 91 ? -16.106 6.279 9.056 1.00 77.56 91 ASN A C 1
ATOM 737 O O . ASN A 1 91 ? -15.888 7.462 8.806 1.00 77.56 91 ASN A O 1
ATOM 741 N N . TRP A 1 92 ? -15.310 5.283 8.648 1.00 82.25 92 TRP A N 1
ATOM 742 C CA . TRP A 1 92 ? -14.103 5.429 7.819 1.00 82.25 92 TRP A CA 1
ATOM 743 C C . TRP A 1 92 ? -13.192 6.581 8.242 1.00 82.25 92 TRP A C 1
ATOM 745 O O . TRP A 1 92 ? -12.655 7.319 7.417 1.00 82.25 92 TRP A O 1
ATOM 755 N N . ARG A 1 93 ? -13.023 6.761 9.557 1.00 90.75 93 ARG A N 1
ATOM 756 C CA . ARG A 1 93 ? -12.141 7.806 10.064 1.00 90.75 93 ARG A CA 1
ATOM 757 C C . ARG A 1 93 ? -10.699 7.451 9.736 1.00 90.75 93 ARG A C 1
ATOM 759 O O . ARG A 1 93 ? -10.131 6.531 10.322 1.00 90.75 93 ARG A O 1
ATOM 766 N N . TRP A 1 94 ? -10.132 8.208 8.808 1.00 94.12 94 TRP A N 1
ATOM 767 C CA . TRP A 1 94 ? -8.736 8.111 8.424 1.00 94.12 94 TRP A CA 1
ATOM 768 C C . TRP A 1 94 ? -7.805 8.409 9.602 1.00 94.12 94 TRP A C 1
ATOM 770 O O . TRP A 1 94 ? -8.078 9.277 10.436 1.00 94.12 94 TRP A O 1
ATOM 780 N N . SER A 1 95 ? -6.694 7.683 9.652 1.00 94.12 95 SER A N 1
ATOM 781 C CA . SER A 1 95 ? -5.543 8.001 10.482 1.00 94.12 95 SER A CA 1
ATOM 782 C C . SER A 1 95 ? -4.865 9.287 10.013 1.00 94.12 95 SER A C 1
ATOM 784 O O . SER A 1 95 ? -5.080 9.752 8.892 1.00 94.12 95 SER A O 1
ATOM 786 N N . GLU A 1 96 ? -3.951 9.811 10.828 1.00 94.38 96 GLU A N 1
ATOM 787 C CA . GLU A 1 96 ? -2.983 10.790 10.332 1.00 94.38 96 GLU A CA 1
ATOM 788 C C . GLU A 1 96 ? -2.193 10.216 9.131 1.00 94.38 96 GLU A C 1
ATOM 790 O O . GLU A 1 96 ? -1.896 9.010 9.114 1.00 94.38 96 GLU A O 1
ATOM 795 N N . PRO A 1 97 ? -1.831 11.046 8.135 1.00 96.00 97 PRO A N 1
ATOM 796 C CA . PRO A 1 97 ? -1.056 10.604 6.980 1.00 96.00 97 PRO A CA 1
ATOM 797 C C . PRO A 1 97 ? 0.333 10.072 7.351 1.00 96.00 97 PRO A C 1
ATOM 799 O O . PRO A 1 97 ? 0.964 10.514 8.319 1.00 96.00 97 PRO A O 1
ATOM 802 N N . PHE A 1 98 ? 0.860 9.152 6.551 1.00 95.94 98 PHE A N 1
ATOM 803 C CA . PHE A 1 98 ? 2.243 8.681 6.650 1.00 95.94 98 PHE A CA 1
ATOM 804 C C . PHE A 1 98 ? 2.867 8.536 5.263 1.00 95.94 98 PHE A C 1
ATOM 806 O O . PHE A 1 98 ? 2.185 8.200 4.298 1.00 95.94 98 PHE A O 1
ATOM 813 N N . SER A 1 99 ? 4.170 8.802 5.172 1.00 95.31 99 SER A N 1
ATOM 814 C CA . SER A 1 99 ? 4.932 8.643 3.933 1.00 95.31 99 SER A CA 1
ATOM 815 C C . SER A 1 99 ? 5.439 7.215 3.791 1.00 95.31 99 SER A C 1
ATOM 817 O O . SER A 1 99 ? 5.848 6.594 4.773 1.00 95.31 99 SER A O 1
ATOM 819 N N . VAL A 1 100 ? 5.450 6.722 2.554 1.00 94.44 100 VAL A N 1
ATOM 820 C CA . VAL A 1 100 ? 6.096 5.453 2.181 1.00 94.44 100 VAL A CA 1
ATOM 821 C C . VAL A 1 100 ? 7.468 5.662 1.526 1.00 94.44 100 VAL A C 1
ATOM 823 O O . VAL A 1 100 ? 8.110 4.705 1.081 1.00 94.44 100 VAL A O 1
ATOM 826 N N . ASP A 1 101 ? 7.941 6.908 1.438 1.00 90.25 101 ASP A N 1
ATOM 827 C CA . ASP A 1 101 ? 9.208 7.246 0.785 1.00 90.25 101 ASP A CA 1
ATOM 828 C C . ASP A 1 101 ? 10.406 6.750 1.597 1.00 90.25 101 ASP A C 1
ATOM 830 O O . ASP A 1 101 ? 11.357 6.209 1.029 1.00 90.25 101 ASP A O 1
ATOM 834 N N . ASN A 1 102 ? 10.315 6.837 2.922 1.00 87.06 102 ASN A N 1
ATOM 835 C CA . ASN A 1 102 ? 11.371 6.418 3.832 1.00 87.06 102 ASN A CA 1
ATOM 836 C C . ASN A 1 102 ? 11.010 5.094 4.505 1.00 87.06 102 ASN A C 1
ATOM 838 O O . ASN A 1 102 ? 9.912 4.936 5.040 1.00 87.06 102 ASN A O 1
ATOM 842 N N . ALA A 1 103 ? 11.956 4.154 4.507 1.00 93.31 103 ALA A N 1
ATOM 843 C CA . ALA A 1 103 ? 11.830 2.939 5.299 1.00 93.31 103 ALA A CA 1
ATOM 844 C C . ALA A 1 103 ? 11.846 3.281 6.797 1.00 93.31 103 ALA A C 1
ATOM 846 O O . ALA A 1 103 ? 12.565 4.182 7.233 1.00 93.31 103 ALA A O 1
ATOM 847 N N . GLY A 1 104 ? 11.054 2.565 7.589 1.00 94.88 104 GLY A N 1
ATOM 848 C CA . GLY A 1 104 ? 10.927 2.833 9.016 1.00 94.88 104 GLY A CA 1
ATOM 849 C C . GLY A 1 104 ? 9.651 2.277 9.627 1.00 94.88 104 GLY A C 1
ATOM 850 O O . GLY A 1 104 ? 8.854 1.611 8.967 1.00 94.88 104 GLY A O 1
ATOM 851 N N . ILE A 1 105 ? 9.475 2.555 10.916 1.00 95.19 105 ILE A N 1
ATOM 852 C CA . ILE A 1 105 ? 8.274 2.201 11.669 1.00 95.19 105 ILE A CA 1
ATOM 853 C C . ILE A 1 105 ? 7.585 3.491 12.095 1.00 95.19 105 ILE A C 1
ATOM 855 O O . ILE A 1 105 ? 8.200 4.360 12.711 1.00 95.19 105 ILE A O 1
ATOM 859 N N . PHE A 1 106 ? 6.300 3.593 11.791 1.00 94.25 106 PHE A N 1
ATOM 860 C CA . PHE A 1 106 ? 5.456 4.727 12.122 1.00 94.25 106 PHE A CA 1
ATOM 861 C C . PHE A 1 106 ? 4.302 4.249 12.989 1.00 94.25 106 PHE A C 1
ATOM 863 O O . PHE A 1 106 ? 3.740 3.182 12.758 1.00 94.25 106 PHE A O 1
ATOM 870 N N . ILE A 1 107 ? 3.924 5.053 13.975 1.00 93.12 107 ILE A N 1
ATOM 871 C CA . ILE A 1 107 ? 2.707 4.819 14.746 1.00 93.12 107 ILE A CA 1
ATOM 872 C C . ILE A 1 107 ? 1.677 5.837 14.287 1.00 93.12 107 ILE A C 1
ATOM 874 O O . ILE A 1 107 ? 1.980 7.028 14.158 1.00 93.12 107 ILE A O 1
ATOM 878 N N . ARG A 1 108 ? 0.470 5.359 14.000 1.00 93.38 108 ARG A N 1
ATOM 879 C CA . ARG A 1 108 ? -0.666 6.199 13.633 1.00 93.38 108 ARG A CA 1
ATOM 880 C C . ARG A 1 108 ? -1.869 5.840 14.470 1.00 93.38 108 ARG A C 1
ATOM 882 O O . ARG A 1 108 ? -2.160 4.668 14.675 1.00 93.38 108 ARG A O 1
ATOM 889 N N . THR A 1 109 ? -2.559 6.863 14.946 1.00 89.38 109 THR A N 1
ATOM 890 C CA . THR A 1 109 ? -3.665 6.696 15.879 1.00 89.38 109 THR A CA 1
ATOM 891 C C . THR A 1 109 ? -4.975 7.038 15.191 1.00 89.38 109 THR A C 1
ATOM 893 O O . THR A 1 109 ? -5.066 8.025 14.463 1.00 89.38 109 THR A O 1
ATOM 896 N N . ILE A 1 110 ? -6.001 6.234 15.446 1.00 89.88 110 ILE A N 1
ATOM 897 C CA . ILE A 1 110 ? -7.380 6.509 15.051 1.00 89.88 110 ILE A CA 1
ATOM 898 C C . ILE A 1 110 ? -8.205 6.592 16.331 1.00 89.88 110 ILE A C 1
ATOM 900 O O . ILE A 1 110 ? -8.193 5.673 17.150 1.00 89.88 110 ILE A O 1
ATOM 904 N N . GLN A 1 111 ? -8.916 7.705 16.513 1.00 85.56 111 GLN A N 1
ATOM 905 C CA . GLN A 1 111 ? -9.758 7.944 17.686 1.00 85.56 111 GLN A CA 1
ATOM 906 C C . GLN A 1 111 ? -11.225 8.043 17.284 1.00 85.56 111 GLN A C 1
ATOM 908 O O . GLN A 1 111 ? -11.589 8.845 16.424 1.00 85.56 111 GLN A O 1
ATOM 913 N N . TYR A 1 112 ? -12.101 7.275 17.921 1.00 81.88 112 TYR A N 1
ATOM 914 C CA . TYR A 1 112 ? -13.534 7.342 17.662 1.00 81.88 112 TYR A CA 1
ATOM 915 C C . TYR A 1 112 ? -14.359 6.905 18.872 1.00 81.88 112 TYR A C 1
ATOM 917 O O . TYR A 1 112 ? -14.155 5.814 19.390 1.00 81.88 112 TYR A O 1
ATOM 925 N N . LYS A 1 113 ? -15.320 7.740 19.300 1.00 79.88 113 LYS A N 1
ATOM 926 C CA . LYS A 1 113 ? -16.269 7.441 20.395 1.00 79.88 113 LYS A CA 1
ATOM 927 C C . LYS A 1 113 ? -15.591 6.841 21.643 1.00 79.88 113 LYS A C 1
ATOM 929 O O . LYS A 1 113 ? -15.983 5.781 22.118 1.00 79.88 113 LYS A O 1
ATOM 934 N N . GLY A 1 114 ? -14.519 7.477 22.120 1.00 79.31 114 GLY A N 1
ATOM 935 C CA . GLY A 1 114 ? -13.764 7.014 23.295 1.00 79.31 114 GLY A CA 1
ATOM 936 C C . GLY A 1 114 ? -12.897 5.764 23.074 1.00 79.31 114 GLY A C 1
ATOM 937 O O . GLY A 1 114 ? -12.244 5.305 24.009 1.00 79.31 114 GLY A O 1
ATOM 938 N N . ARG A 1 115 ? -12.858 5.219 21.850 1.00 81.25 115 ARG A N 1
ATOM 939 C CA . ARG A 1 115 ? -11.931 4.161 21.435 1.00 81.25 115 ARG A CA 1
ATOM 940 C C . ARG A 1 115 ? -10.728 4.776 20.744 1.00 81.25 115 ARG A C 1
ATOM 942 O O . ARG A 1 115 ? -10.880 5.599 19.841 1.00 81.25 115 A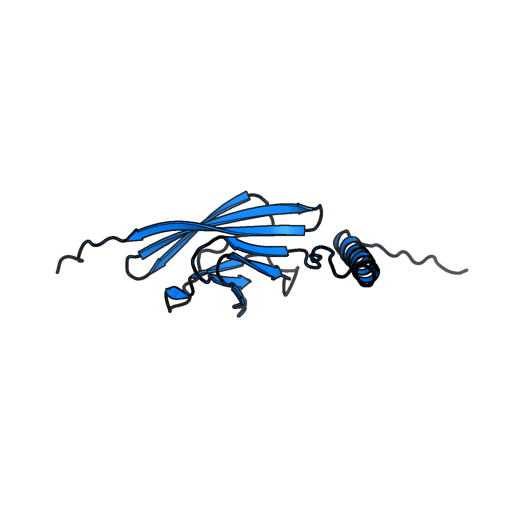RG A O 1
ATOM 949 N N . THR A 1 116 ? -9.548 4.313 21.123 1.00 86.38 116 THR A N 1
ATOM 950 C CA . THR A 1 116 ? -8.292 4.683 20.476 1.00 86.38 116 THR A CA 1
ATOM 951 C C . THR A 1 116 ? -7.617 3.418 19.977 1.00 86.38 116 THR A C 1
ATOM 953 O O . THR A 1 116 ? -7.368 2.502 20.761 1.00 86.38 116 THR A O 1
ATOM 956 N N . ALA A 1 117 ? -7.333 3.367 18.678 1.00 87.62 117 ALA A N 1
ATOM 957 C CA . ALA A 1 117 ? -6.560 2.304 18.054 1.00 87.62 117 ALA A CA 1
ATOM 958 C C . ALA A 1 117 ? -5.237 2.865 17.552 1.00 87.62 117 ALA A C 1
ATOM 960 O O . ALA A 1 117 ? -5.213 3.870 16.840 1.00 87.62 117 ALA A O 1
ATOM 961 N N . SER A 1 118 ? -4.156 2.178 17.898 1.00 90.19 118 SER A N 1
ATOM 962 C CA . SER A 1 118 ? -2.828 2.439 17.354 1.00 90.19 118 SER A CA 1
ATOM 963 C C . SER A 1 118 ? -2.506 1.424 16.259 1.00 90.19 118 SER A C 1
ATOM 965 O O . SER A 1 118 ? -2.579 0.211 16.480 1.00 90.19 118 SER A O 1
ATOM 967 N N . LEU A 1 119 ? -2.134 1.932 15.090 1.00 92.50 119 LEU A N 1
ATOM 968 C CA . LEU A 1 119 ? -1.611 1.186 13.953 1.00 92.50 119 LEU A CA 1
ATOM 969 C C . LEU A 1 119 ? -0.090 1.313 13.945 1.00 92.50 119 LEU A C 1
ATOM 971 O O . LEU A 1 119 ? 0.441 2.425 13.996 1.00 92.50 119 LEU A O 1
ATOM 975 N N . ILE A 1 120 ? 0.603 0.179 13.868 1.00 95.44 120 ILE A N 1
ATOM 976 C CA . ILE A 1 120 ? 2.055 0.134 13.695 1.00 95.44 120 ILE A CA 1
ATOM 977 C C . ILE A 1 120 ? 2.311 -0.126 12.217 1.00 95.44 120 ILE A C 1
ATOM 979 O O . ILE A 1 120 ? 2.037 -1.210 11.714 1.00 95.44 120 ILE A O 1
ATOM 983 N N . ILE A 1 121 ? 2.835 0.866 11.515 1.00 96.75 121 ILE A N 1
ATOM 984 C CA . ILE A 1 121 ? 3.075 0.810 10.078 1.00 96.75 121 ILE A CA 1
ATOM 985 C C . ILE A 1 121 ? 4.564 0.613 9.856 1.00 96.75 121 ILE A C 1
ATOM 987 O O . ILE A 1 121 ? 5.368 1.463 10.233 1.00 96.75 121 ILE A O 1
ATOM 991 N N . LYS A 1 122 ? 4.939 -0.500 9.236 1.00 97.31 122 LYS A N 1
ATOM 992 C CA . LYS A 1 122 ? 6.322 -0.805 8.873 1.00 97.31 122 LYS A CA 1
ATOM 993 C C . LYS A 1 122 ? 6.482 -0.603 7.375 1.00 97.31 122 LYS A C 1
ATOM 995 O O . LYS A 1 122 ? 5.863 -1.316 6.595 1.00 97.31 122 LYS A O 1
ATOM 1000 N N . VAL A 1 123 ? 7.316 0.346 6.976 1.00 97.31 123 VAL A N 1
ATOM 1001 C CA . VAL A 1 123 ? 7.732 0.530 5.584 1.00 97.31 123 VAL A CA 1
ATOM 1002 C C . VAL A 1 123 ? 9.103 -0.110 5.435 1.00 97.31 123 VAL A C 1
ATOM 1004 O O . VAL A 1 123 ? 10.071 0.323 6.059 1.00 97.31 123 VAL A O 1
ATOM 1007 N N . GLN A 1 124 ? 9.180 -1.166 4.638 1.00 96.31 124 GLN A N 1
ATOM 1008 C CA . GLN A 1 124 ? 10.385 -1.957 4.429 1.00 96.31 124 GLN A CA 1
ATOM 1009 C C . GLN A 1 124 ? 10.738 -1.972 2.948 1.00 96.31 124 GLN A C 1
ATOM 1011 O O . GLN A 1 124 ? 9.872 -2.070 2.082 1.00 96.31 124 GLN A O 1
ATOM 1016 N N . GLN A 1 125 ? 12.027 -1.873 2.650 1.00 92.94 125 GLN A N 1
ATOM 1017 C CA . GLN A 1 125 ? 12.527 -2.061 1.300 1.00 92.94 125 GLN A CA 1
ATOM 1018 C C . GLN A 1 125 ? 12.866 -3.541 1.124 1.00 92.94 125 GLN A C 1
ATOM 1020 O O . GLN A 1 125 ? 13.758 -4.041 1.804 1.00 92.94 125 GLN A O 1
ATOM 1025 N N . PHE A 1 126 ? 12.139 -4.241 0.251 1.00 83.62 126 PHE A N 1
ATOM 1026 C CA . PHE A 1 126 ? 12.389 -5.667 0.007 1.00 83.62 126 PHE A CA 1
ATOM 1027 C C . PHE A 1 126 ? 13.281 -5.902 -1.218 1.00 83.62 126 PHE A C 1
ATOM 1029 O O . PHE A 1 126 ? 13.957 -6.922 -1.303 1.00 83.62 126 PHE A O 1
ATOM 1036 N N . SER A 1 127 ? 13.329 -4.941 -2.147 1.00 85.12 127 SER A N 1
ATOM 1037 C CA . SER A 1 127 ? 14.274 -4.916 -3.267 1.00 85.12 127 SER A CA 1
ATOM 1038 C C . SER A 1 127 ? 14.707 -3.479 -3.576 1.00 85.12 127 SER A C 1
ATOM 1040 O O . SER A 1 127 ? 14.189 -2.521 -3.005 1.00 85.12 127 SER A O 1
ATOM 1042 N N . GLY A 1 128 ? 15.651 -3.284 -4.502 1.00 84.44 128 GLY A N 1
ATOM 1043 C CA . GLY A 1 128 ? 16.130 -1.941 -4.867 1.00 84.44 128 GLY A CA 1
ATOM 1044 C C . GLY A 1 128 ? 15.028 -0.980 -5.345 1.00 84.44 128 GLY A C 1
ATOM 1045 O O . GLY A 1 128 ? 15.172 0.230 -5.211 1.00 84.44 128 GLY A O 1
ATOM 1046 N N . VAL A 1 129 ? 13.911 -1.513 -5.846 1.00 88.75 129 VAL A N 1
ATOM 1047 C CA . VAL A 1 129 ? 12.826 -0.747 -6.487 1.00 88.75 129 VAL A CA 1
ATOM 1048 C C . VAL A 1 129 ? 11.450 -1.008 -5.892 1.00 88.75 129 VAL A C 1
ATOM 1050 O O . VAL A 1 129 ? 10.500 -0.319 -6.264 1.00 88.75 129 VAL A O 1
ATOM 1053 N N . GLN A 1 130 ? 11.33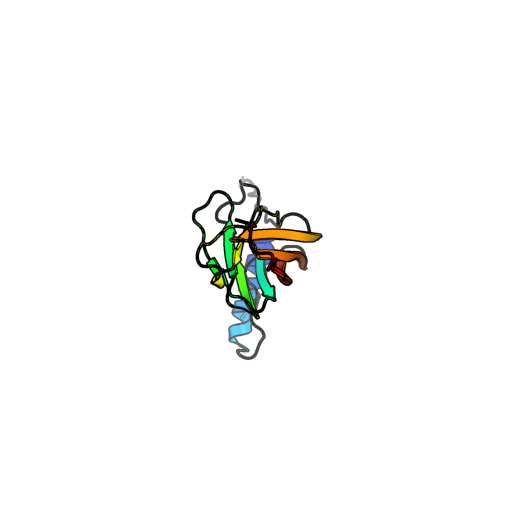3 -1.985 -4.991 1.00 93.19 130 GLN A N 1
ATOM 1054 C CA . GLN A 1 130 ? 10.059 -2.374 -4.420 1.00 93.19 130 GLN A CA 1
ATOM 1055 C C . GLN A 1 130 ? 10.049 -2.245 -2.895 1.00 93.19 130 GLN A C 1
ATOM 1057 O O . GLN A 1 130 ? 11.038 -2.504 -2.198 1.00 93.19 130 GLN A O 1
ATOM 1062 N N . LYS A 1 131 ? 8.891 -1.840 -2.378 1.00 95.25 131 LYS A N 1
ATOM 1063 C CA . LYS A 1 131 ? 8.643 -1.594 -0.962 1.00 95.25 131 LYS A CA 1
ATOM 1064 C C . LYS A 1 131 ? 7.435 -2.378 -0.479 1.00 95.25 131 LYS A C 1
ATOM 1066 O O . LYS A 1 131 ? 6.429 -2.505 -1.174 1.00 95.25 131 LYS A O 1
ATOM 1071 N N . GLN A 1 132 ? 7.539 -2.856 0.749 1.00 96.69 132 GLN A N 1
ATOM 1072 C CA . GLN A 1 132 ? 6.477 -3.525 1.472 1.00 96.69 132 GLN A CA 1
ATOM 1073 C C . GLN A 1 132 ? 6.018 -2.619 2.614 1.00 96.69 132 GLN A C 1
ATOM 1075 O O . GLN A 1 132 ? 6.832 -2.118 3.389 1.00 96.69 132 GLN A O 1
ATOM 1080 N N . ILE A 1 133 ? 4.712 -2.392 2.704 1.00 97.75 133 ILE A N 1
ATOM 1081 C CA . ILE A 1 133 ? 4.080 -1.598 3.752 1.00 97.75 133 ILE A CA 1
ATOM 1082 C C . ILE A 1 133 ? 3.220 -2.544 4.566 1.00 97.75 133 ILE A C 1
ATOM 1084 O O . ILE A 1 133 ? 2.181 -2.990 4.096 1.00 97.75 133 ILE A O 1
ATOM 1088 N N . ILE A 1 134 ? 3.649 -2.854 5.781 1.00 97.62 134 ILE A N 1
ATOM 1089 C CA . ILE A 1 134 ? 2.952 -3.779 6.669 1.00 97.62 134 ILE A CA 1
ATOM 1090 C C . ILE A 1 134 ? 2.225 -2.966 7.731 1.00 97.62 134 ILE A C 1
ATOM 1092 O O . ILE A 1 134 ? 2.855 -2.289 8.545 1.00 97.62 134 ILE A O 1
ATOM 1096 N N . ILE A 1 135 ? 0.898 -3.040 7.729 1.00 97.06 135 ILE A N 1
ATOM 1097 C CA . ILE A 1 135 ? 0.066 -2.511 8.798 1.00 97.06 135 ILE A CA 1
ATOM 1098 C C . ILE A 1 135 ? -0.084 -3.616 9.836 1.00 97.06 135 ILE A C 1
ATOM 1100 O O . ILE A 1 135 ? -0.864 -4.544 9.650 1.00 97.06 135 ILE A O 1
ATOM 1104 N N . CYS A 1 136 ? 0.667 -3.517 10.925 1.00 93.12 136 CYS A N 1
ATOM 1105 C CA . CYS A 1 136 ? 0.531 -4.396 12.075 1.00 93.12 136 CYS A CA 1
ATOM 1106 C C . CYS A 1 136 ? -0.479 -3.809 13.065 1.00 93.12 136 CYS A C 1
ATOM 1108 O O . CYS A 1 136 ? -0.508 -2.602 13.342 1.00 93.12 136 CYS A O 1
ATOM 1110 N N . GLY A 1 137 ? -1.288 -4.687 13.648 1.00 74.75 137 GLY A N 1
ATOM 1111 C CA . GLY A 1 137 ? -2.218 -4.302 14.697 1.00 74.75 137 GLY A CA 1
ATOM 1112 C C . GLY A 1 137 ? -1.541 -4.231 16.065 1.00 74.75 137 GLY A C 1
ATOM 1113 O O . GLY A 1 137 ? -0.607 -4.982 16.339 1.00 74.75 137 GLY A O 1
ATOM 1114 N N . ARG A 1 138 ? -2.125 -3.399 16.944 1.00 67.69 138 ARG A N 1
ATOM 1115 C CA . ARG A 1 138 ? -2.425 -3.681 18.368 1.00 67.69 138 ARG A CA 1
ATOM 1116 C C . ARG A 1 138 ? -1.813 -2.711 19.386 1.00 67.69 138 ARG A C 1
ATOM 1118 O O . ARG A 1 138 ? -0.734 -2.938 19.918 1.00 67.69 138 ARG A O 1
ATOM 1125 N N . GLN A 1 139 ? -2.649 -1.754 19.793 1.00 53.53 139 GLN A N 1
ATOM 1126 C CA . GLN A 1 139 ? -3.188 -1.596 21.156 1.00 53.53 139 GLN A CA 1
ATOM 1127 C C . GLN A 1 139 ? -4.549 -0.884 21.020 1.00 53.53 139 GLN A C 1
ATOM 1129 O O . GLN A 1 139 ? -4.614 0.193 20.431 1.00 53.53 139 GLN A O 1
ATOM 1134 N N . ILE A 1 140 ? -5.637 -1.497 21.502 1.00 57.66 140 ILE A N 1
ATOM 1135 C CA . ILE A 1 140 ? -6.952 -0.844 21.601 1.00 57.66 140 ILE A CA 1
ATOM 1136 C C . ILE A 1 140 ? -7.142 -0.472 23.065 1.00 57.66 140 ILE A C 1
ATOM 1138 O O . ILE A 1 140 ? -7.228 -1.354 23.920 1.00 57.66 140 ILE A O 1
ATOM 1142 N N . PHE A 1 141 ? -7.197 0.825 23.347 1.00 56.78 141 PHE A N 1
ATOM 1143 C CA . PHE A 1 141 ? -7.559 1.327 24.665 1.00 56.78 141 PHE A CA 1
ATOM 1144 C C . PHE A 1 141 ? -9.032 1.731 24.636 1.00 56.78 141 PHE A C 1
ATOM 1146 O O . PHE A 1 141 ? -9.438 2.584 23.842 1.00 56.78 141 PHE A O 1
ATOM 1153 N N . CYS A 1 142 ? -9.828 1.097 25.495 1.00 59.78 142 CYS A N 1
ATOM 1154 C CA . CYS A 1 142 ? -11.211 1.476 25.757 1.00 59.78 142 CYS A CA 1
ATOM 1155 C C . CYS A 1 142 ? -11.264 2.104 27.148 1.00 59.78 142 CYS A C 1
ATOM 1157 O O . CYS A 1 142 ? -10.978 1.427 28.135 1.00 59.78 142 CYS A O 1
ATOM 1159 N N . SER A 1 143 ? -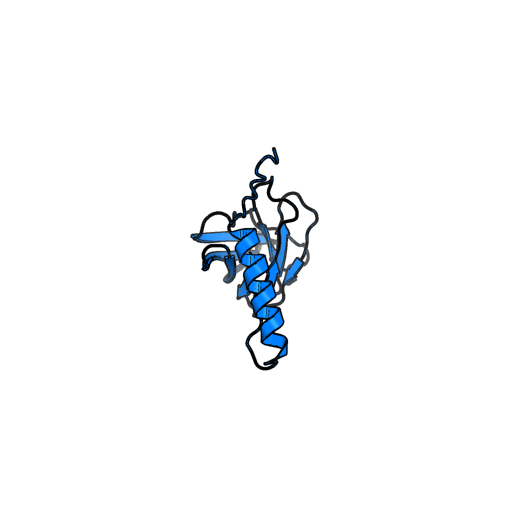11.633 3.381 27.232 1.00 53.22 143 SER A N 1
ATOM 1160 C CA . SER A 1 143 ? -12.047 3.958 28.509 1.00 53.22 143 SER A CA 1
ATOM 1161 C C . SER A 1 143 ? -13.516 3.610 28.733 1.00 53.22 143 SER A C 1
ATOM 1163 O O . SER A 1 143 ? -14.365 3.977 27.925 1.00 53.22 143 SER A O 1
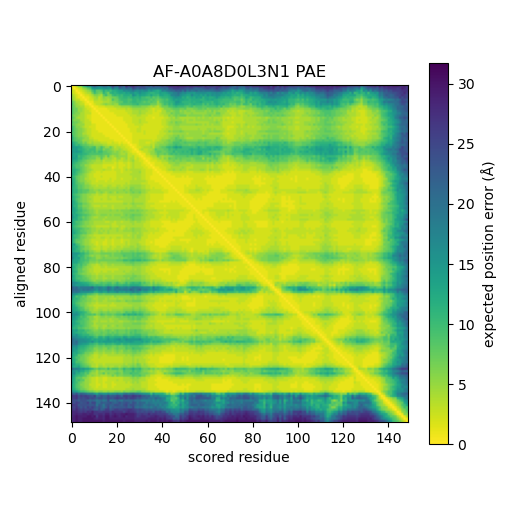ATOM 1165 N N . TYR A 1 144 ? -13.808 2.882 29.811 1.00 63.59 144 TYR A N 1
ATOM 1166 C CA . TYR A 1 144 ? -15.175 2.593 30.261 1.00 63.59 144 TYR A CA 1
ATOM 1167 C C . TYR A 1 144 ? -15.643 3.561 31.352 1.00 63.59 144 TYR A C 1
ATOM 1169 O O . TYR A 1 144 ? -16.647 3.296 32.006 1.00 63.59 144 TYR A O 1
ATOM 1177 N N . LEU A 1 145 ? -14.913 4.659 31.588 1.00 59.72 145 LEU A N 1
ATOM 1178 C CA . LEU A 1 145 ? -15.393 5.709 32.478 1.00 59.72 145 LEU A CA 1
ATOM 1179 C C . LEU A 1 145 ? -16.658 6.309 31.851 1.00 59.72 145 LEU A C 1
ATOM 1181 O O . LEU A 1 145 ? -16.564 6.853 30.748 1.00 59.72 145 LEU A O 1
ATOM 1185 N N . PRO A 1 146 ? -17.831 6.202 32.499 1.00 55.09 146 PRO A N 1
ATOM 1186 C CA . PRO A 1 146 ? -18.971 6.992 32.075 1.00 55.09 146 PRO A CA 1
ATOM 1187 C C . PRO A 1 146 ? -18.566 8.462 32.209 1.00 55.09 146 PRO A C 1
ATOM 1189 O O . PRO A 1 146 ? -18.033 8.857 33.249 1.00 55.09 146 PRO A O 1
ATOM 1192 N N . GLU A 1 147 ? -18.769 9.259 31.157 1.00 58.72 147 GLU A N 1
ATOM 1193 C CA . GLU A 1 147 ? -18.753 10.714 31.300 1.00 58.72 147 GLU A CA 1
ATOM 1194 C C . GLU A 1 147 ? -19.745 11.038 32.421 1.00 58.72 147 GLU A C 1
ATOM 1196 O O . GLU A 1 147 ? -20.930 10.712 32.336 1.00 58.72 147 GLU A O 1
ATOM 1201 N N . SER A 1 148 ? -19.221 11.542 33.537 1.00 54.00 148 SER A N 1
ATOM 1202 C CA . SER A 1 148 ? -20.027 11.970 34.670 1.00 54.00 148 SER A CA 1
ATOM 1203 C C . SER A 1 148 ? -21.044 13.001 34.181 1.00 54.00 148 SER A C 1
ATOM 1205 O O . SER A 1 148 ? -20.645 13.969 33.532 1.00 54.00 148 SER A O 1
ATOM 1207 N N . ILE A 1 149 ? -22.319 12.731 34.484 1.00 43.94 149 ILE A N 1
ATOM 1208 C CA . ILE A 1 149 ? -23.510 13.560 34.224 1.00 43.94 149 ILE A CA 1
ATOM 1209 C C . ILE A 1 149 ? -23.292 15.004 34.681 1.00 43.94 149 ILE A C 1
ATOM 1211 O O . ILE A 1 149 ? -22.751 15.178 35.798 1.00 43.94 149 ILE A O 1
#

Sequence (149 aa):
MLDPIFINFGQHAVHSLNTAIQAWQQNQCPEAEELVFSHFVICNDTQETLRFGQVDTDENVLLVSLHSHQYSWRSHKSPQLLHICIEGWGNWRWSEPFSVDNAGIFIRTIQYKGRTASLIIKVQQFSGVQKQIIICGRQIFCSYLPESI

Solvent-accessible surface area (backbone atoms only — not comparable to full-atom values): 8946 Å² total; per-residue (Å²): 134,86,81,87,84,87,85,85,80,53,72,65,56,53,47,50,52,52,50,50,53,50,56,61,57,38,75,81,42,83,88,56,81,86,81,81,78,46,49,30,34,43,30,29,59,27,95,52,42,32,29,37,26,46,65,98,56,90,52,73,46,80,40,52,47,71,37,72,41,79,38,80,75,97,56,89,87,55,83,63,32,38,28,42,24,52,52,91,72,77,69,66,59,59,25,63,75,45,67,68,84,57,71,46,77,46,79,38,56,34,78,55,96,68,34,38,40,41,37,42,36,35,31,42,71,81,48,101,72,28,35,38,36,37,39,32,62,78,49,76,52,72,69,82,74,73,82,78,129

pLDDT: mean 88.77, std 10.9, range [43.94, 97.94]

InterPro domains:
  IPR009543 Vacuolar protein sorting-associated protein 13, VPS13 adaptor binding domain [PF25036] (39-121)
  IPR039782 Intermembrane lipid transfer protein VPS13B [PTHR12517] (2-149)

Radius of gyration: 19.88 Å; Cα contacts (8 Å, |Δi|>4): 264; chains: 1; bounding box: 48×39×76 Å